Protein AF-A0A2V5IAQ5-F1 (afdb_monomer_lite)

Radius of gyration: 16.28 Å; chains: 1; bounding box: 43×18×47 Å

Sequence (55 aa):
MCYKLVERFAACRCLYFQHAVDPCEAYGQRGHSVQEKVVLVGYACAQHSIKFNSG

Structure (mmCIF, N/CA/C/O backbone):
data_AF-A0A2V5IAQ5-F1
#
_entry.id   AF-A0A2V5IAQ5-F1
#
loop_
_atom_site.group_PDB
_atom_site.id
_atom_site.type_symbol
_atom_site.label_atom_id
_atom_site.label_alt_id
_atom_site.label_comp_id
_atom_site.label_asym_id
_atom_site.label_entity_id
_atom_site.label_seq_id
_atom_site.pdbx_PDB_ins_code
_atom_site.Cartn_x
_atom_site.Cartn_y
_atom_site.Cartn_z
_atom_site.occupancy
_atom_site.B_iso_or_equiv
_atom_site.auth_seq_id
_atom_site.auth_comp_id
_atom_site.auth_asym_id
_atom_site.auth_atom_id
_atom_site.pdbx_PDB_model_num
ATOM 1 N N . MET A 1 1 ? -15.714 -1.644 10.876 1.00 76.19 1 MET A N 1
ATOM 2 C CA . MET A 1 1 ? -14.306 -2.093 10.891 1.00 76.19 1 MET A CA 1
ATOM 3 C C . MET A 1 1 ? -13.540 -1.214 9.925 1.00 76.19 1 MET A C 1
ATOM 5 O O . MET A 1 1 ? -14.004 -1.087 8.802 1.00 76.19 1 MET A O 1
ATOM 9 N N . CYS A 1 2 ? -12.462 -0.561 10.359 1.00 89.94 2 CYS A N 1
ATOM 10 C CA . CYS A 1 2 ? -11.683 0.298 9.467 1.00 89.94 2 CYS A CA 1
ATOM 11 C C . CYS A 1 2 ? -10.718 -0.529 8.629 1.00 89.94 2 CYS A C 1
ATOM 13 O O . CYS A 1 2 ? -10.062 -1.436 9.151 1.00 89.94 2 CYS A O 1
ATOM 15 N N . TYR A 1 3 ? -10.598 -0.180 7.355 1.00 91.81 3 TYR A N 1
ATOM 16 C CA . TYR A 1 3 ? -9.694 -0.858 6.439 1.00 91.81 3 TYR A CA 1
ATOM 17 C C . TYR A 1 3 ? -8.673 0.113 5.876 1.00 91.81 3 TYR A C 1
ATOM 19 O O . TYR A 1 3 ? -8.964 1.279 5.642 1.00 91.81 3 TYR A O 1
ATOM 27 N N . LYS A 1 4 ? -7.466 -0.379 5.627 1.00 94.88 4 LYS A N 1
ATOM 28 C CA . LYS A 1 4 ? -6.451 0.349 4.872 1.00 94.88 4 LYS A CA 1
ATOM 29 C C . LYS A 1 4 ? -5.981 -0.526 3.729 1.00 94.88 4 LYS A C 1
ATOM 31 O O . LYS A 1 4 ? -5.428 -1.603 3.962 1.00 94.88 4 LYS A O 1
ATOM 36 N N . LEU A 1 5 ? -6.230 -0.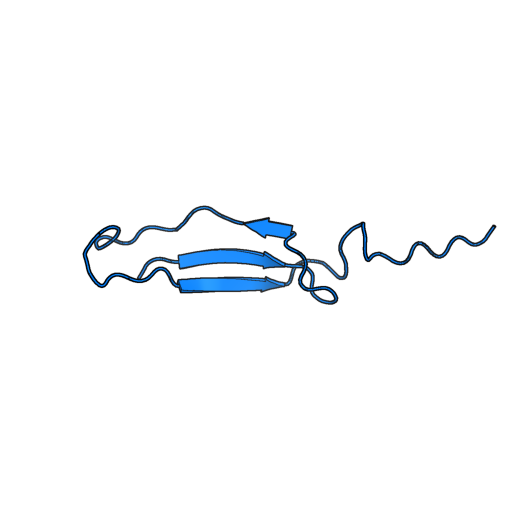078 2.507 1.00 96.50 5 LEU A N 1
ATOM 37 C CA . LEU A 1 5 ? -5.794 -0.791 1.318 1.00 96.50 5 LEU A CA 1
ATOM 38 C C . LEU A 1 5 ? -4.323 -0.462 1.043 1.00 96.50 5 LEU A C 1
ATOM 40 O O . LEU A 1 5 ? -3.933 0.704 0.978 1.00 96.50 5 LEU A O 1
ATOM 44 N N . VAL A 1 6 ? -3.501 -1.496 0.900 1.00 97.81 6 VAL A N 1
ATOM 45 C CA . VAL A 1 6 ? -2.077 -1.366 0.592 1.00 97.81 6 VAL A CA 1
ATOM 46 C C . VAL A 1 6 ? -1.784 -2.172 -0.660 1.00 97.81 6 VAL A C 1
ATOM 48 O O . VAL A 1 6 ? -1.929 -3.392 -0.686 1.00 97.81 6 VAL A O 1
ATOM 51 N N . GLU A 1 7 ? -1.344 -1.491 -1.701 1.00 98.12 7 GLU A N 1
ATOM 52 C CA . GLU A 1 7 ? -0.964 -2.106 -2.961 1.00 98.12 7 GLU A CA 1
ATOM 53 C C . GLU A 1 7 ? 0.531 -2.408 -2.946 1.00 98.12 7 GLU A C 1
ATOM 55 O O . GLU A 1 7 ? 1.357 -1.550 -2.618 1.00 98.12 7 GLU A O 1
ATOM 60 N N . ARG A 1 8 ? 0.896 -3.648 -3.274 1.00 98.06 8 ARG A N 1
ATOM 61 C CA . ARG A 1 8 ? 2.289 -4.108 -3.304 1.00 98.06 8 ARG A CA 1
ATOM 62 C C . ARG A 1 8 ? 2.580 -4.900 -4.564 1.00 98.06 8 ARG A C 1
ATOM 64 O O . ARG A 1 8 ? 1.708 -5.577 -5.086 1.00 98.06 8 ARG A O 1
ATOM 71 N N . PHE A 1 9 ? 3.832 -4.896 -4.996 1.00 97.56 9 PHE A N 1
ATOM 72 C CA . PHE A 1 9 ? 4.260 -5.736 -6.114 1.00 97.56 9 PHE A CA 1
ATOM 73 C C . PHE A 1 9 ? 4.247 -7.223 -5.760 1.00 97.56 9 PHE A C 1
ATOM 75 O O . PHE A 1 9 ? 4.630 -7.600 -4.649 1.00 97.56 9 PHE A O 1
ATOM 82 N N . ALA A 1 10 ? 3.834 -8.073 -6.704 1.00 96.25 10 ALA A N 1
ATOM 83 C CA . ALA A 1 10 ? 3.672 -9.504 -6.459 1.00 96.25 10 ALA A CA 1
ATOM 84 C C . ALA A 1 10 ? 4.985 -10.199 -6.067 1.00 96.25 10 ALA A C 1
ATOM 86 O O . ALA A 1 10 ? 5.011 -10.929 -5.078 1.00 96.25 10 ALA A O 1
ATOM 87 N N . ALA A 1 11 ? 6.074 -9.939 -6.797 1.00 94.88 11 ALA A N 1
ATOM 88 C CA . ALA A 1 11 ? 7.347 -10.631 -6.607 1.00 94.88 11 ALA A CA 1
ATOM 89 C C . ALA A 1 11 ? 8.168 -10.065 -5.437 1.00 94.88 11 ALA A C 1
ATOM 91 O O . ALA A 1 11 ? 8.653 -10.814 -4.596 1.00 94.88 11 ALA A O 1
ATOM 92 N N . CYS A 1 12 ? 8.325 -8.740 -5.361 1.00 95.50 12 CYS A N 1
ATOM 93 C CA . CYS A 1 12 ? 9.211 -8.104 -4.377 1.00 95.50 12 CYS A CA 1
ATOM 94 C C . CYS A 1 12 ? 8.491 -7.546 -3.143 1.00 95.50 12 CYS A C 1
ATOM 96 O O . CYS A 1 12 ? 9.145 -7.079 -2.214 1.00 95.50 12 CYS A O 1
ATOM 98 N N . ARG A 1 13 ? 7.150 -7.545 -3.121 1.00 96.12 13 ARG A N 1
ATOM 99 C CA . ARG A 1 13 ? 6.320 -6.977 -2.039 1.00 96.12 13 ARG A CA 1
ATOM 100 C C . ARG A 1 13 ? 6.603 -5.502 -1.727 1.00 96.12 13 ARG A C 1
ATOM 102 O O . ARG A 1 13 ? 6.088 -4.995 -0.727 1.00 96.12 13 ARG A O 1
ATOM 109 N N . CYS A 1 14 ? 7.365 -4.796 -2.565 1.00 97.00 14 CYS A N 1
ATOM 110 C CA . CYS A 1 14 ? 7.580 -3.358 -2.441 1.00 97.00 14 CYS A CA 1
ATOM 111 C C . CYS A 1 14 ? 6.240 -2.624 -2.462 1.00 97.00 14 CYS A C 1
ATOM 113 O O . CYS A 1 14 ? 5.311 -3.052 -3.150 1.00 97.00 14 CYS A O 1
ATOM 115 N N . LEU A 1 15 ? 6.154 -1.529 -1.706 1.00 96.94 15 LEU A N 1
ATOM 116 C CA . LEU A 1 15 ? 4.980 -0.667 -1.711 1.00 96.94 15 LEU A CA 1
ATOM 117 C C . LEU A 1 15 ? 4.806 -0.066 -3.109 1.00 96.94 15 LEU A C 1
ATOM 119 O O . LEU A 1 15 ? 5.726 0.560 -3.628 1.00 96.94 15 LEU A O 1
ATOM 123 N N . TYR A 1 16 ? 3.638 -0.287 -3.701 1.00 96.75 16 TYR A N 1
ATOM 124 C CA . TYR A 1 16 ? 3.203 0.418 -4.899 1.00 96.75 16 TYR A CA 1
ATOM 125 C C . TYR A 1 16 ? 2.444 1.680 -4.496 1.00 96.75 16 TYR A C 1
ATOM 127 O O . TYR A 1 16 ? 2.823 2.783 -4.879 1.00 96.75 16 TYR A O 1
ATOM 135 N N . PHE A 1 17 ? 1.422 1.518 -3.653 1.00 96.88 17 PHE A N 1
ATOM 136 C CA . PHE A 1 17 ? 0.599 2.620 -3.173 1.00 96.88 17 PHE A CA 1
ATOM 137 C C . PHE A 1 17 ? -0.033 2.290 -1.817 1.00 96.88 17 PHE A C 1
ATOM 139 O O . PHE A 1 17 ? -0.387 1.143 -1.543 1.00 96.88 17 PHE A O 1
ATOM 146 N N . GLN A 1 18 ? -0.173 3.295 -0.952 1.00 97.12 18 GLN A N 1
ATOM 147 C CA . GLN A 1 18 ? -0.875 3.170 0.324 1.00 97.12 18 GLN A CA 1
ATOM 148 C C . GLN A 1 18 ? -2.074 4.110 0.322 1.00 97.12 18 GLN A C 1
ATOM 150 O O . GLN A 1 18 ? -1.909 5.327 0.257 1.00 97.12 18 GLN A O 1
ATOM 155 N N . HIS A 1 19 ? -3.271 3.540 0.426 1.00 95.62 19 HIS A N 1
ATOM 156 C CA . HIS A 1 19 ? -4.506 4.311 0.479 1.00 95.62 19 HIS A CA 1
ATOM 157 C C . HIS A 1 19 ? -4.736 4.901 1.872 1.00 95.62 19 HIS A C 1
ATOM 159 O O . HIS A 1 19 ? -4.184 4.435 2.878 1.00 95.62 19 HIS A O 1
ATOM 165 N N . ALA A 1 20 ? -5.588 5.925 1.928 1.00 93.88 20 ALA A N 1
ATOM 166 C CA . ALA A 1 20 ? -6.126 6.413 3.189 1.00 93.88 20 ALA A CA 1
ATOM 167 C C . ALA A 1 20 ? -6.925 5.306 3.899 1.00 93.88 20 ALA A C 1
ATOM 169 O O . ALA A 1 20 ? -7.372 4.334 3.287 1.00 93.88 20 ALA A O 1
ATOM 170 N N . VAL A 1 21 ? -7.085 5.451 5.214 1.00 92.56 21 VAL A N 1
ATOM 171 C CA . VAL A 1 21 ? -7.952 4.556 5.983 1.00 92.56 21 VAL A CA 1
ATOM 172 C C . VAL A 1 21 ? -9.396 4.836 5.587 1.00 92.56 21 VAL A C 1
ATOM 174 O O . VAL A 1 21 ? -9.803 5.992 5.606 1.00 92.56 21 VAL A O 1
ATOM 177 N N . ASP A 1 22 ? -10.144 3.786 5.267 1.00 90.88 22 ASP A N 1
ATOM 178 C CA . ASP A 1 22 ? -11.599 3.803 5.152 1.00 90.88 22 ASP A CA 1
ATOM 179 C C . ASP A 1 22 ? -12.196 3.738 6.569 1.00 90.88 22 ASP A C 1
ATOM 181 O O . ASP A 1 22 ? -12.095 2.688 7.231 1.00 90.88 22 ASP A O 1
ATOM 185 N N . PRO A 1 23 ? -12.705 4.865 7.103 1.00 88.44 23 PRO A N 1
ATOM 186 C CA . PRO A 1 23 ? -13.160 4.941 8.475 1.00 88.44 23 PRO A CA 1
ATOM 187 C C . PRO A 1 23 ? -14.563 4.343 8.602 1.00 88.44 23 PRO A C 1
ATOM 189 O O . PRO A 1 23 ? -15.476 4.659 7.848 1.00 88.44 23 PRO A O 1
ATOM 192 N N . CYS A 1 24 ? -14.771 3.518 9.623 1.00 87.88 24 CYS A N 1
ATOM 193 C CA . CYS A 1 24 ? -16.113 3.139 10.059 1.00 87.88 24 CYS A CA 1
ATOM 194 C C . CYS A 1 24 ? -16.604 4.066 11.181 1.00 87.88 24 CYS A C 1
ATOM 196 O O . CYS A 1 24 ? -15.828 4.846 11.725 1.00 87.88 24 CYS A O 1
ATOM 198 N N . GLU A 1 25 ? -17.861 3.925 11.599 1.00 86.62 25 GLU A N 1
ATOM 199 C CA . GLU A 1 25 ? -18.481 4.785 12.625 1.00 86.62 25 GLU A CA 1
ATOM 200 C C . GLU A 1 25 ? -17.728 4.820 13.968 1.00 86.62 25 GLU A C 1
ATOM 202 O O . GLU A 1 25 ? -17.768 5.816 14.681 1.00 86.62 25 GLU A O 1
ATOM 207 N N . ALA A 1 26 ? -16.993 3.757 14.305 1.00 84.56 26 ALA A N 1
ATOM 208 C CA . ALA A 1 26 ? -16.179 3.674 15.520 1.00 84.56 26 ALA A CA 1
ATOM 209 C C . ALA A 1 26 ? -14.724 4.159 15.335 1.00 84.56 26 ALA A C 1
ATOM 211 O O . ALA A 1 26 ? -13.877 3.914 16.198 1.00 84.56 26 ALA A O 1
ATOM 212 N N . TYR A 1 27 ? -14.389 4.796 14.209 1.00 85.50 27 TYR A N 1
ATOM 213 C CA . TYR A 1 27 ? -13.033 5.276 13.947 1.00 85.50 27 TYR A CA 1
ATOM 214 C C . TYR A 1 27 ? -1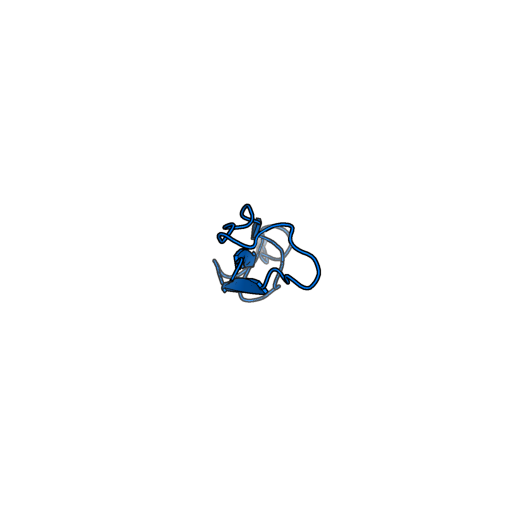2.576 6.267 15.031 1.00 85.50 27 TYR A C 1
ATOM 216 O O . TYR A 1 27 ? -13.305 7.179 15.412 1.00 85.50 27 TYR A O 1
ATOM 224 N N . GLY A 1 28 ? -11.367 6.061 15.562 1.00 81.25 28 GLY A N 1
ATOM 225 C CA . GLY A 1 28 ? -10.807 6.867 16.656 1.00 81.25 28 GLY A CA 1
ATOM 226 C C . GLY A 1 28 ? -11.250 6.462 18.069 1.00 81.25 28 GLY A C 1
ATOM 227 O O . GLY A 1 28 ? -10.713 6.993 19.040 1.00 81.25 28 GLY A O 1
ATOM 228 N N . GLN A 1 29 ? -12.170 5.502 18.218 1.00 88.00 29 GLN A N 1
ATOM 229 C CA . GLN A 1 29 ? -12.543 4.966 19.531 1.00 88.00 29 GLN A CA 1
ATOM 230 C C . GLN A 1 29 ? -11.431 4.079 20.117 1.00 88.00 29 GLN A C 1
ATOM 232 O O . GLN A 1 29 ? -10.711 3.375 19.403 1.00 88.00 29 GLN A O 1
ATOM 237 N N . ARG A 1 30 ? -11.290 4.083 21.449 1.00 81.69 30 ARG A N 1
ATOM 238 C CA . ARG A 1 30 ? -10.328 3.219 22.154 1.00 81.69 30 ARG A CA 1
ATOM 239 C C . ARG A 1 30 ? -10.649 1.742 21.905 1.00 81.69 30 ARG A C 1
ATOM 241 O O . ARG A 1 30 ? -11.796 1.329 22.011 1.00 81.69 30 ARG A O 1
ATOM 248 N N . GLY A 1 31 ? -9.621 0.950 21.602 1.00 81.00 31 GLY A N 1
ATOM 249 C CA . GLY A 1 31 ? -9.776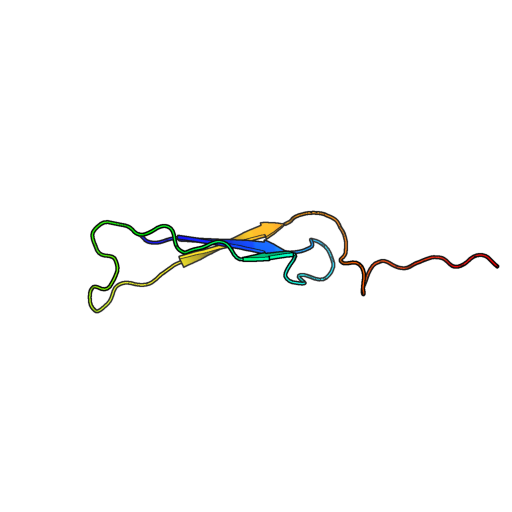 -0.473 21.274 1.00 81.00 31 GLY A CA 1
ATOM 250 C C . GLY A 1 31 ? -10.201 -0.745 19.827 1.00 81.00 31 GLY A C 1
ATOM 251 O O . GLY A 1 31 ? -10.385 -1.901 19.459 1.00 81.00 31 GLY A O 1
ATOM 252 N N . HIS A 1 32 ? -10.323 0.291 18.992 1.00 84.88 32 HIS A N 1
ATOM 253 C CA . HIS A 1 32 ? -10.586 0.139 17.568 1.00 84.88 32 HIS A CA 1
ATOM 254 C C . HIS A 1 32 ? -9.284 -0.075 16.784 1.00 84.88 32 HIS A C 1
ATOM 256 O O . HIS A 1 32 ? -8.382 0.761 16.835 1.00 84.88 32 HIS A O 1
ATOM 262 N N . SER A 1 33 ? -9.183 -1.173 16.034 1.00 87.56 33 SER A N 1
ATOM 263 C CA . SER A 1 33 ? -8.031 -1.464 15.177 1.00 87.56 33 SER A CA 1
ATOM 264 C C . SER A 1 33 ? -8.357 -1.245 13.700 1.00 87.56 33 SER A C 1
ATOM 266 O O . SER A 1 33 ? -9.449 -1.554 13.220 1.00 87.56 33 SER A O 1
ATOM 268 N N . VAL A 1 34 ? -7.385 -0.703 12.967 1.00 90.62 34 VAL A N 1
ATOM 269 C CA . VAL A 1 34 ? -7.439 -0.625 11.504 1.00 90.62 34 VAL A CA 1
ATOM 270 C C . VAL A 1 34 ? -6.836 -1.904 10.948 1.00 90.62 34 VAL A C 1
ATOM 272 O O . VAL A 1 34 ? -5.697 -2.238 11.272 1.00 90.62 34 VAL A O 1
ATOM 275 N N . GLN A 1 35 ? -7.579 -2.610 10.100 1.00 92.38 35 GLN A N 1
ATOM 276 C CA . GLN A 1 35 ? -7.054 -3.786 9.421 1.00 92.38 35 GLN A CA 1
ATOM 277 C C . GLN A 1 35 ? -6.430 -3.397 8.081 1.00 92.38 35 GLN A C 1
ATOM 279 O O . GLN A 1 35 ? -7.051 -2.726 7.257 1.00 92.38 35 GLN A O 1
ATOM 284 N N . GLU A 1 36 ? -5.211 -3.862 7.835 1.00 94.69 36 GLU 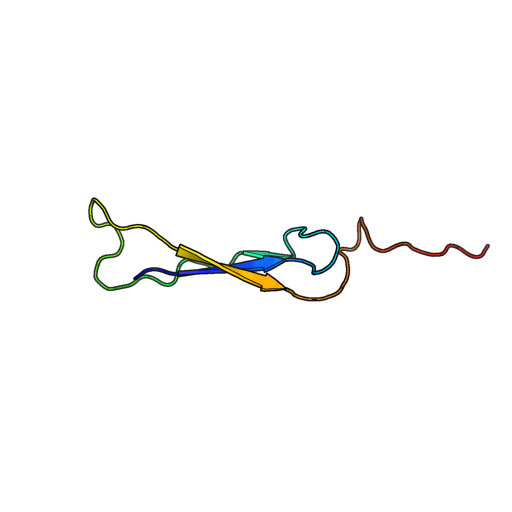A N 1
ATOM 285 C CA . GLU A 1 36 ? -4.569 -3.700 6.534 1.00 94.69 36 GLU A CA 1
ATOM 286 C C . GLU A 1 36 ? -4.994 -4.818 5.583 1.00 94.69 36 GLU A C 1
ATOM 288 O O . GLU A 1 36 ? -4.956 -6.002 5.926 1.00 94.69 36 GLU A O 1
ATOM 293 N N . LYS A 1 37 ? -5.390 -4.437 4.368 1.00 94.88 37 LYS A N 1
ATOM 294 C CA . LYS A 1 37 ? -5.651 -5.360 3.266 1.00 94.88 37 LYS A CA 1
ATOM 295 C C . LYS A 1 37 ? -4.603 -5.139 2.194 1.00 94.88 37 LYS A C 1
ATOM 297 O O . LYS A 1 37 ? -4.516 -4.054 1.626 1.00 94.88 37 LYS A O 1
ATOM 302 N N . VAL A 1 38 ? -3.816 -6.175 1.923 1.00 96.81 38 VAL A N 1
ATOM 303 C CA . VAL A 1 38 ? -2.794 -6.125 0.879 1.00 96.81 38 VAL A CA 1
ATOM 304 C C . VAL A 1 38 ? -3.367 -6.656 -0.424 1.00 96.81 38 VAL A C 1
ATOM 306 O O . VAL A 1 38 ? -3.856 -7.784 -0.464 1.00 96.81 38 VAL A O 1
ATOM 309 N N . VAL A 1 39 ? -3.242 -5.872 -1.490 1.00 97.19 39 VAL A N 1
ATOM 310 C CA . VAL A 1 39 ? -3.529 -6.306 -2.859 1.00 97.19 39 VAL A CA 1
ATOM 311 C C . VAL A 1 39 ? -2.228 -6.331 -3.645 1.00 97.19 39 VAL A C 1
ATOM 313 O O . VAL A 1 39 ? -1.388 -5.438 -3.516 1.00 97.19 39 VAL A O 1
ATOM 316 N N . LEU A 1 40 ? -2.040 -7.394 -4.426 1.00 97.62 40 LEU A N 1
ATOM 317 C CA . LEU A 1 40 ? -0.879 -7.530 -5.290 1.00 97.62 40 LEU A CA 1
ATOM 318 C C . LEU A 1 40 ? -1.151 -6.868 -6.640 1.00 97.62 40 LEU A C 1
ATOM 320 O O . LEU A 1 40 ? -2.126 -7.210 -7.305 1.00 97.62 40 LEU A O 1
ATOM 324 N N . VAL A 1 41 ? -0.282 -5.939 -7.034 1.00 94.31 41 VAL A N 1
ATOM 325 C CA . VAL A 1 41 ? -0.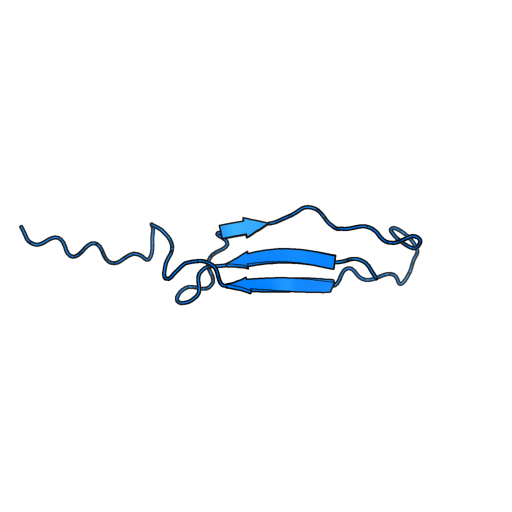380 -5.174 -8.282 1.00 94.31 41 VAL A CA 1
ATOM 326 C C . VAL A 1 41 ? 0.937 -5.238 -9.044 1.00 94.31 41 VAL A C 1
ATOM 328 O O . VAL A 1 41 ? 2.005 -4.985 -8.491 1.00 94.31 41 VAL A O 1
ATOM 331 N N . GLY A 1 42 ? 0.874 -5.596 -10.327 1.00 93.06 42 GLY A N 1
ATOM 332 C CA . GLY A 1 42 ? 2.067 -5.764 -11.160 1.00 93.06 42 GLY A CA 1
ATOM 333 C C . GLY A 1 42 ? 3.046 -6.836 -10.651 1.00 93.06 42 GLY A C 1
ATOM 334 O O . GLY A 1 42 ? 2.874 -7.450 -9.596 1.00 93.06 42 GLY A O 1
ATOM 335 N N . TYR A 1 43 ? 4.104 -7.083 -11.425 1.00 94.19 43 TYR A N 1
ATOM 336 C CA . TYR A 1 43 ? 5.079 -8.129 -11.103 1.00 94.19 43 TYR A CA 1
ATOM 337 C C . TYR A 1 43 ? 6.194 -7.635 -10.164 1.00 94.19 43 TYR A C 1
ATOM 339 O O . TYR A 1 43 ? 6.316 -8.130 -9.044 1.00 94.19 43 TYR A O 1
ATOM 347 N N . ALA A 1 44 ? 6.973 -6.629 -10.579 1.00 94.88 44 ALA A N 1
ATOM 348 C CA . ALA A 1 44 ? 8.102 -6.082 -9.820 1.00 94.88 44 ALA A CA 1
ATOM 349 C C . ALA A 1 44 ? 8.178 -4.550 -9.942 1.00 94.88 44 ALA A C 1
ATOM 351 O O . ALA A 1 44 ? 7.797 -3.990 -10.969 1.00 94.88 44 ALA A O 1
ATOM 352 N N . CYS A 1 45 ? 8.681 -3.875 -8.902 1.00 94.69 45 CYS A N 1
ATOM 353 C CA . CYS A 1 45 ? 8.900 -2.424 -8.931 1.00 94.69 45 CYS A CA 1
ATOM 354 C C . CYS A 1 45 ? 10.089 -2.047 -9.823 1.00 94.69 45 CYS A C 1
ATOM 356 O O . CYS A 1 45 ? 10.925 -2.891 -10.113 1.00 94.69 45 CYS A O 1
ATOM 358 N N . ALA A 1 46 ? 10.234 -0.770 -10.184 1.00 90.94 46 ALA A N 1
ATOM 359 C CA . ALA A 1 46 ? 11.317 -0.307 -11.062 1.00 90.94 46 ALA A CA 1
ATOM 360 C C . ALA A 1 46 ? 12.742 -0.623 -10.552 1.00 90.94 46 ALA A C 1
ATOM 362 O O . ALA A 1 46 ? 13.663 -0.775 -11.349 1.00 90.94 46 ALA A O 1
ATOM 363 N N . GLN A 1 47 ? 12.930 -0.738 -9.233 1.00 91.88 47 GLN A N 1
ATOM 364 C CA . GLN A 1 47 ? 14.218 -1.111 -8.628 1.00 91.88 47 GLN A CA 1
ATOM 365 C C . GLN A 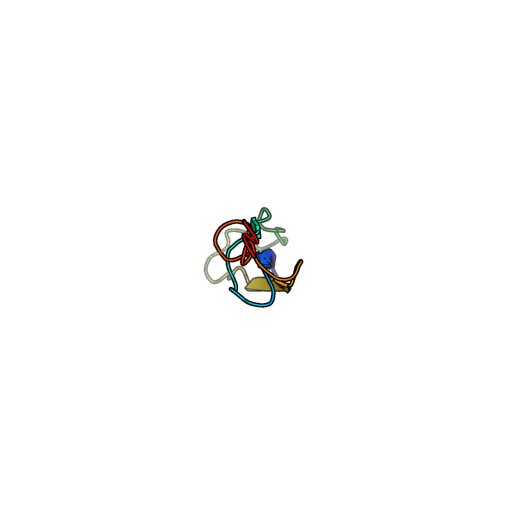1 47 ? 14.501 -2.617 -8.717 1.00 91.88 47 GLN A C 1
ATOM 367 O O . GLN A 1 47 ? 15.656 -3.023 -8.753 1.00 91.88 47 GLN A O 1
ATOM 372 N N . HIS A 1 48 ? 13.451 -3.440 -8.753 1.00 93.38 48 HIS A N 1
ATOM 373 C CA . HIS A 1 48 ? 13.537 -4.902 -8.815 1.00 93.38 48 HIS A CA 1
ATOM 374 C C . HIS A 1 48 ? 13.138 -5.460 -10.187 1.00 93.38 48 HIS A C 1
ATOM 376 O O . HIS A 1 48 ? 13.161 -6.671 -10.399 1.00 93.38 48 HIS A O 1
ATOM 382 N N . SER A 1 49 ? 12.762 -4.598 -11.131 1.00 89.19 49 SER A N 1
ATOM 383 C CA . SER A 1 49 ? 12.575 -4.977 -12.519 1.00 89.19 49 SER A CA 1
ATOM 384 C C . SER A 1 49 ? 13.960 -5.213 -13.098 1.00 89.19 49 SER A C 1
ATOM 386 O O . SER A 1 49 ? 14.731 -4.266 -13.274 1.00 89.19 49 SER A O 1
ATOM 388 N N . ILE A 1 50 ? 14.284 -6.476 -13.365 1.00 79.81 50 ILE A N 1
ATOM 389 C CA . ILE A 1 50 ? 15.514 -6.837 -14.063 1.00 79.81 50 ILE A CA 1
ATOM 390 C C . ILE A 1 50 ? 15.428 -6.200 -15.449 1.00 79.81 50 ILE A C 1
ATOM 392 O O . ILE A 1 50 ? 14.689 -6.662 -16.319 1.00 79.81 50 ILE A O 1
ATOM 396 N N . LYS A 1 51 ? 16.167 -5.111 -15.653 1.00 69.31 51 LYS A N 1
ATOM 397 C CA . LYS A 1 51 ? 16.468 -4.638 -16.997 1.00 69.31 51 LYS A CA 1
ATOM 398 C C . LYS A 1 51 ? 17.510 -5.603 -17.537 1.00 69.31 51 LYS A C 1
ATOM 400 O O . LYS A 1 51 ? 18.676 -5.512 -17.164 1.00 69.31 51 LYS A O 1
ATOM 405 N N . PHE A 1 52 ? 17.094 -6.554 -18.367 1.00 61.00 52 PHE A N 1
ATOM 406 C CA . PHE A 1 52 ? 18.043 -7.270 -19.211 1.00 61.00 52 PHE A CA 1
ATOM 407 C C . PHE A 1 52 ? 18.680 -6.234 -20.143 1.00 61.00 52 PHE A C 1
ATOM 409 O O . PHE A 1 52 ? 18.111 -5.896 -21.178 1.00 61.00 52 PHE A O 1
ATOM 416 N N . ASN A 1 53 ? 19.822 -5.669 -19.746 1.00 59.34 53 ASN A N 1
ATOM 417 C CA . ASN A 1 53 ? 20.628 -4.853 -20.637 1.00 59.34 53 ASN A CA 1
ATOM 418 C C . ASN A 1 53 ? 21.375 -5.815 -21.562 1.00 59.34 53 ASN A C 1
ATOM 420 O O . ASN A 1 53 ? 22.388 -6.392 -21.179 1.00 59.34 53 ASN A O 1
ATOM 424 N N . SER A 1 54 ? 20.803 -6.063 -22.738 1.00 57.94 54 SER A N 1
ATOM 425 C CA . SER A 1 54 ? 21.535 -6.677 -23.843 1.00 57.94 54 SER A CA 1
ATOM 426 C C . SER A 1 54 ? 22.232 -5.539 -24.584 1.00 57.94 54 SER A C 1
ATOM 428 O O . SER A 1 54 ? 21.567 -4.796 -25.303 1.00 57.94 54 SER A O 1
ATOM 430 N N . GLY A 1 55 ? 23.531 -5.360 -24.347 1.00 46.78 55 GLY A N 1
ATOM 431 C CA . GLY A 1 55 ? 24.349 -4.318 -24.971 1.00 46.78 55 GLY A CA 1
ATOM 432 C C . GLY A 1 55 ? 25.726 -4.242 -24.347 1.00 46.78 55 GLY A C 1
ATOM 433 O O . GLY A 1 55 ? 25.816 -3.631 -23.260 1.00 46.78 55 GLY A O 1
#

Secondary structure (DSSP, 8-state):
-EEEEEEE-TTT--EEEEEEEE--TTTT-TT--EEEEEEE-SS--TTTS------

Foldseek 3Di:
DKEKEWEAAPAPRHTPDTDDIPDDPCPPPPPDDYYYDYDHDHHDDPVPPPPPPPD

Organism: Aspergillus violaceofuscus (strain CBS 115571) (NCBI:txid1450538)

pLDDT: mean 88.97, std 11.06, range [46.78, 98.12]